Protein AF-A0A971SGH5-F1 (afdb_monomer)

Mean predicted aligned error: 7.06 Å

Sequence (75 aa):
MYRFKHEHTLSRMAKVLKVSESGYFKWVKRQNTHTLRDIENIELEAEIINIFLESNAVFGARKITHKLNEERSVD

Foldseek 3Di:
DDPCCVPDPLVRVCVVVVHDSVRVVVVVVVVVDDDPVNVVVVVVVVQLVVLCVVVVNPDDPVRSVVVSVVVVVVD

Radius of gyration: 19.78 Å; Cα contacts (8 Å, |Δi|>4): 25; chains: 1; bounding box: 32×29×50 Å

Solvent-accessible surface area (backbone atoms only — not comparable to full-atom values): 4503 Å² total; per-residue (Å²): 133,71,93,55,60,89,79,47,55,65,65,59,50,19,59,75,71,73,46,53,58,68,56,51,53,51,49,56,56,50,73,78,50,83,49,74,68,52,52,53,47,53,53,52,49,51,53,54,49,49,54,26,55,77,48,71,64,68,50,50,70,72,54,44,53,52,53,54,52,54,60,66,66,75,109

Structure (mmCIF, N/CA/C/O backbone):
data_AF-A0A971SGH5-F1
#
_entry.id   AF-A0A971SGH5-F1
#
loop_
_atom_site.group_PDB
_atom_site.id
_atom_site.type_symbol
_atom_site.label_atom_id
_atom_site.label_alt_id
_atom_site.label_comp_id
_atom_site.label_asym_id
_atom_site.label_entity_id
_atom_site.label_seq_id
_atom_site.pdbx_PDB_ins_code
_atom_site.Cartn_x
_atom_site.Cartn_y
_atom_site.Cartn_z
_atom_site.occupancy
_atom_site.B_iso_or_equiv
_atom_site.auth_seq_id
_atom_site.auth_comp_id
_atom_site.auth_asym_id
_atom_site.auth_atom_id
_atom_site.pdbx_PDB_model_num
ATOM 1 N N . MET A 1 1 ? 14.093 -15.383 -10.902 1.00 51.44 1 MET A N 1
ATOM 2 C CA . MET A 1 1 ? 14.627 -15.901 -12.187 1.00 51.44 1 MET A CA 1
ATOM 3 C C . MET A 1 1 ? 13.455 -16.066 -13.156 1.00 51.44 1 MET A C 1
ATOM 5 O O . MET A 1 1 ? 12.490 -16.720 -12.791 1.00 51.44 1 MET A O 1
ATOM 9 N N . TYR A 1 2 ? 13.461 -15.402 -14.319 1.00 63.38 2 TYR A N 1
ATOM 10 C CA . TYR A 1 2 ? 12.298 -15.343 -15.226 1.00 63.38 2 TYR A CA 1
ATOM 11 C C . TYR A 1 2 ? 12.143 -16.641 -16.040 1.00 63.38 2 TYR A C 1
ATOM 13 O O . TYR A 1 2 ? 13.002 -16.948 -16.866 1.00 63.38 2 TYR A O 1
ATOM 21 N N . ARG A 1 3 ? 11.041 -17.373 -15.815 1.00 60.06 3 ARG A N 1
ATOM 22 C CA . ARG A 1 3 ? 10.758 -18.727 -16.345 1.00 60.06 3 ARG A CA 1
ATOM 23 C C . ARG A 1 3 ? 10.831 -18.840 -17.878 1.00 60.06 3 ARG A C 1
ATOM 25 O O . ARG A 1 3 ? 11.278 -19.863 -18.370 1.00 60.06 3 ARG A O 1
ATOM 32 N N . PHE A 1 4 ? 10.502 -17.771 -18.607 1.00 63.53 4 PHE A N 1
ATOM 33 C CA . PHE A 1 4 ? 10.422 -17.753 -20.077 1.00 63.53 4 PHE A CA 1
ATOM 34 C C . PHE A 1 4 ? 11.423 -16.799 -20.745 1.00 63.53 4 PHE A C 1
ATOM 36 O O . PHE A 1 4 ? 11.262 -16.430 -21.906 1.00 63.53 4 PHE A O 1
ATOM 43 N N . LYS A 1 5 ? 12.480 -16.376 -20.030 1.00 62.53 5 LYS A N 1
ATOM 44 C CA . LYS A 1 5 ? 13.491 -15.440 -20.573 1.00 62.53 5 LYS A CA 1
ATOM 45 C C . LYS A 1 5 ? 14.122 -15.936 -21.884 1.00 62.53 5 LYS A C 1
ATOM 47 O O . LYS A 1 5 ? 14.565 -15.128 -22.691 1.00 62.53 5 LYS A O 1
ATOM 52 N N . HIS A 1 6 ? 14.194 -17.253 -22.056 1.00 65.06 6 HIS A N 1
ATOM 53 C CA . HIS A 1 6 ? 14.765 -17.914 -23.226 1.00 65.06 6 HIS A CA 1
ATOM 54 C C . HIS A 1 6 ? 13.772 -18.043 -24.393 1.00 65.06 6 HIS A C 1
ATOM 56 O O . HIS A 1 6 ? 14.202 -18.210 -25.527 1.00 65.06 6 HIS A O 1
ATOM 62 N N . GLU A 1 7 ? 12.467 -17.930 -24.139 1.00 66.44 7 GLU A N 1
ATOM 63 C CA . GLU A 1 7 ? 11.426 -18.088 -25.161 1.00 66.44 7 GLU A CA 1
ATOM 64 C C . GLU A 1 7 ? 11.097 -16.760 -25.850 1.00 66.44 7 GLU A C 1
ATOM 66 O O . GLU A 1 7 ? 10.821 -16.723 -27.053 1.00 66.44 7 GLU A O 1
ATOM 71 N N . HIS 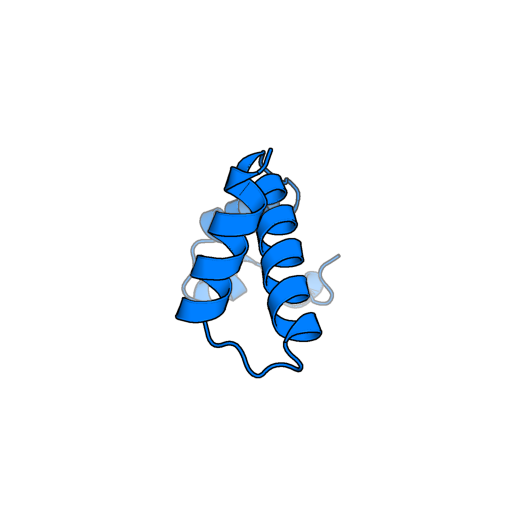A 1 8 ? 11.135 -15.646 -25.111 1.00 76.56 8 HIS A N 1
ATOM 72 C CA . HIS A 1 8 ? 10.793 -14.320 -25.625 1.00 76.56 8 HIS A CA 1
ATOM 73 C C . HIS A 1 8 ? 11.801 -13.260 -25.184 1.00 76.56 8 HIS A C 1
ATOM 75 O O . HIS A 1 8 ? 12.113 -13.119 -24.000 1.00 76.56 8 HIS A O 1
ATOM 81 N N . THR A 1 9 ? 12.274 -12.457 -26.139 1.00 84.88 9 THR A N 1
ATOM 82 C CA . THR A 1 9 ? 13.139 -11.316 -25.830 1.00 84.88 9 THR A 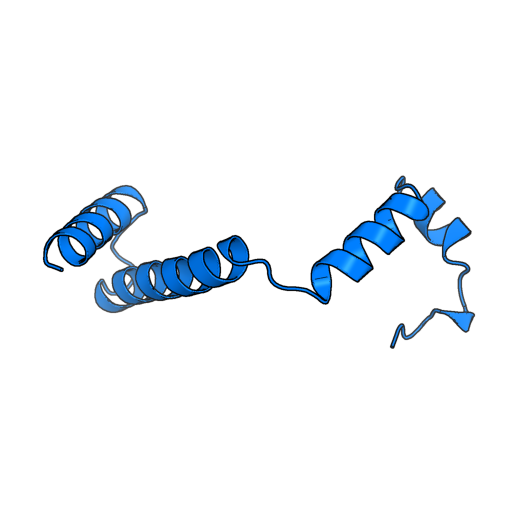CA 1
ATOM 83 C C . THR A 1 9 ? 12.364 -10.262 -25.037 1.00 84.88 9 THR A C 1
ATOM 85 O O . THR A 1 9 ? 11.189 -9.993 -25.304 1.00 84.88 9 THR A O 1
ATOM 88 N N . LEU A 1 10 ? 13.029 -9.623 -24.069 1.00 83.75 10 LEU A N 1
ATOM 89 C CA . LEU A 1 10 ? 12.433 -8.545 -23.270 1.00 83.75 10 LEU A CA 1
ATOM 90 C C . LEU A 1 10 ? 11.931 -7.390 -24.143 1.00 83.75 10 LEU A C 1
ATOM 92 O O . LEU A 1 10 ? 10.863 -6.854 -23.870 1.00 83.75 10 LEU A O 1
ATOM 96 N N . SER A 1 11 ? 12.636 -7.086 -25.234 1.00 85.81 11 SER A N 1
ATOM 97 C CA . SER A 1 11 ? 12.210 -6.099 -26.231 1.00 85.81 11 SER A CA 1
ATOM 98 C C . SER A 1 11 ? 10.851 -6.428 -26.854 1.00 85.81 11 SER A C 1
ATOM 100 O O . SER A 1 11 ? 9.957 -5.581 -26.924 1.00 85.81 11 SER A O 1
ATOM 102 N N . ARG A 1 12 ? 10.635 -7.698 -27.226 1.00 89.38 12 ARG A N 1
ATOM 103 C CA . ARG A 1 12 ? 9.349 -8.159 -27.762 1.00 89.38 12 ARG A CA 1
ATOM 104 C C . ARG A 1 12 ? 8.240 -8.034 -26.721 1.00 89.38 12 ARG A C 1
ATOM 106 O O . ARG A 1 12 ? 7.160 -7.549 -27.046 1.00 89.38 12 ARG A O 1
ATOM 113 N N . MET A 1 13 ? 8.513 -8.423 -25.478 1.00 91.06 13 MET A N 1
ATOM 114 C CA . MET A 1 13 ? 7.548 -8.312 -24.381 1.00 91.06 13 MET A CA 1
ATOM 115 C C . MET A 1 13 ? 7.197 -6.856 -24.066 1.00 91.06 13 MET A C 1
ATOM 117 O O . MET A 1 13 ? 6.020 -6.532 -23.941 1.00 91.06 13 MET A O 1
ATOM 121 N N . ALA A 1 14 ? 8.192 -5.969 -24.004 1.00 90.75 14 ALA A N 1
ATOM 122 C CA . ALA A 1 14 ? 7.992 -4.544 -23.766 1.00 90.75 14 ALA A CA 1
ATOM 123 C C . ALA A 1 14 ? 7.089 -3.921 -24.843 1.00 90.75 14 ALA A C 1
ATOM 125 O O . ALA A 1 14 ? 6.129 -3.223 -24.520 1.00 90.75 14 ALA A O 1
ATOM 126 N N . LYS A 1 15 ? 7.307 -4.274 -26.118 1.00 90.50 15 LYS A N 1
ATOM 127 C CA . LYS A 1 15 ? 6.456 -3.839 -27.234 1.00 90.50 15 LYS A CA 1
ATOM 128 C C . LYS A 1 15 ? 5.018 -4.359 -27.126 1.00 90.50 15 LYS A C 1
ATOM 130 O O . LYS A 1 15 ? 4.086 -3.581 -27.306 1.00 90.50 15 LYS A O 1
ATOM 135 N N . VAL A 1 16 ? 4.831 -5.649 -26.827 1.00 93.50 16 VAL A N 1
ATOM 136 C CA . VAL A 1 16 ? 3.497 -6.267 -26.6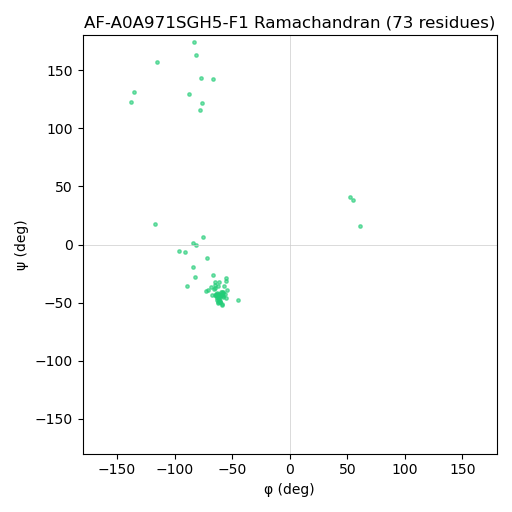71 1.00 93.50 16 VAL A CA 1
ATOM 137 C C . VAL A 1 16 ? 2.721 -5.619 -25.524 1.00 93.50 16 VAL A C 1
ATOM 139 O O . VAL A 1 16 ? 1.549 -5.285 -25.681 1.00 93.50 16 VAL A O 1
ATOM 142 N N . LEU A 1 17 ? 3.391 -5.391 -24.395 1.00 92.31 17 LEU A N 1
ATOM 143 C CA . LEU A 1 17 ? 2.811 -4.782 -23.198 1.00 92.31 17 LEU A CA 1
ATOM 144 C C . LEU A 1 17 ? 2.747 -3.248 -23.266 1.00 92.31 17 LEU A C 1
ATOM 146 O O . LEU A 1 17 ? 2.258 -2.622 -22.332 1.00 92.31 17 LEU A O 1
ATOM 150 N N . LYS A 1 18 ? 3.218 -2.641 -24.365 1.00 95.12 18 LYS A N 1
ATOM 151 C CA . LYS A 1 18 ? 3.253 -1.186 -24.588 1.00 95.12 18 LYS A CA 1
ATOM 152 C C . LYS A 1 18 ? 3.983 -0.416 -23.479 1.00 95.12 18 LYS A C 1
ATOM 154 O O . LYS A 1 18 ? 3.590 0.689 -23.114 1.00 95.12 18 LYS A O 1
ATOM 159 N N . VAL A 1 19 ? 5.072 -0.986 -22.970 1.00 94.12 19 VAL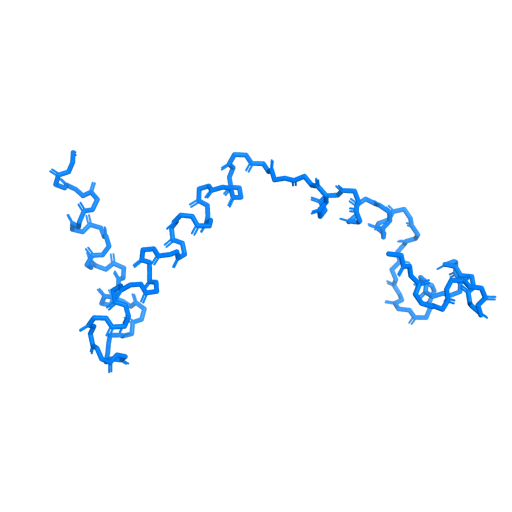 A N 1
ATOM 160 C CA . VAL A 1 19 ? 5.976 -0.346 -22.005 1.00 94.12 19 VAL A CA 1
ATOM 161 C C . VAL A 1 19 ? 7.352 -0.142 -22.629 1.00 94.12 19 VAL A C 1
ATOM 163 O O . VAL A 1 19 ? 7.736 -0.844 -23.562 1.00 94.12 19 VAL A O 1
ATOM 166 N N . SER A 1 20 ? 8.132 0.807 -22.114 1.00 94.38 20 SER A N 1
ATOM 167 C CA . SER A 1 20 ? 9.533 0.929 -22.516 1.00 94.38 20 SER A CA 1
ATOM 168 C C . SER A 1 20 ? 10.390 -0.135 -21.824 1.00 94.38 20 SER A C 1
ATOM 170 O O . SER A 1 20 ? 10.193 -0.445 -20.647 1.00 94.38 20 SER A O 1
ATOM 172 N N . GLU A 1 21 ? 11.391 -0.666 -22.529 1.00 91.31 21 GLU A N 1
ATOM 173 C CA . GLU A 1 21 ? 12.360 -1.608 -21.946 1.00 91.31 21 GLU A CA 1
ATOM 174 C C . GLU A 1 21 ? 13.093 -0.989 -20.748 1.00 91.31 21 GLU A C 1
ATOM 176 O O . GLU A 1 21 ? 13.266 -1.618 -19.705 1.00 91.31 21 GLU A O 1
ATOM 181 N N . SER A 1 22 ? 13.470 0.287 -20.867 1.00 92.19 22 SER A N 1
ATOM 182 C CA . SER A 1 22 ? 14.112 1.038 -19.787 1.00 92.19 22 SER A CA 1
ATOM 183 C C . SER A 1 22 ? 13.186 1.232 -18.583 1.00 92.19 22 SER A C 1
ATOM 185 O O . SER A 1 22 ? 13.646 1.144 -17.444 1.00 92.19 22 SER A O 1
ATOM 187 N N . GLY A 1 23 ? 11.887 1.448 -18.808 1.00 92.38 23 GLY A N 1
ATOM 188 C CA . GLY A 1 23 ? 10.873 1.508 -17.756 1.00 92.38 23 GLY A CA 1
ATOM 189 C C . GLY A 1 23 ? 10.741 0.180 -17.018 1.00 92.38 23 GLY A C 1
ATOM 190 O O . GLY A 1 23 ? 10.745 0.165 -15.788 1.00 92.38 23 GLY A O 1
ATOM 191 N N . TYR A 1 24 ? 10.736 -0.935 -17.754 1.00 91.38 24 TYR A N 1
ATOM 192 C CA . TYR A 1 24 ? 10.729 -2.272 -17.167 1.00 91.38 24 TYR A CA 1
ATOM 193 C C . TYR A 1 24 ? 11.942 -2.506 -16.260 1.00 91.38 24 TYR A C 1
ATOM 195 O O . TYR A 1 24 ? 11.777 -2.853 -15.094 1.00 91.38 24 TYR A O 1
ATOM 203 N N . PHE A 1 25 ? 13.165 -2.262 -16.741 1.00 90.00 25 PHE A N 1
ATOM 204 C CA . PHE A 1 25 ? 14.357 -2.476 -15.914 1.00 90.00 25 PHE A CA 1
ATOM 205 C C . PHE A 1 25 ? 14.423 -1.535 -14.704 1.00 90.00 25 PHE A C 1
ATOM 207 O O . PHE A 1 25 ? 14.856 -1.959 -13.631 1.00 90.00 25 PHE A O 1
ATOM 214 N N . LYS A 1 26 ? 13.958 -0.285 -14.837 1.00 91.50 26 LYS A N 1
ATOM 215 C CA . LYS A 1 26 ? 13.814 0.636 -13.697 1.00 91.50 26 LYS A CA 1
ATOM 216 C C . LYS A 1 26 ? 12.835 0.091 -12.661 1.00 91.50 26 LYS A C 1
ATOM 218 O O . LYS A 1 26 ? 13.162 0.090 -11.477 1.00 91.50 26 LYS A O 1
ATOM 223 N N . TRP A 1 27 ? 11.678 -0.398 -13.102 1.00 91.25 27 TRP A N 1
ATOM 224 C CA . TRP A 1 27 ? 10.689 -1.018 -12.226 1.00 91.25 27 TRP A CA 1
ATOM 225 C C . TRP A 1 27 ? 11.267 -2.251 -11.524 1.00 91.25 27 TRP A C 1
ATOM 227 O O . TRP A 1 27 ? 11.232 -2.307 -10.301 1.00 91.25 27 TRP A O 1
ATOM 237 N N . VAL A 1 28 ? 11.914 -3.169 -12.254 1.00 89.56 28 VAL A N 1
ATOM 238 C CA . VAL A 1 28 ? 12.584 -4.345 -11.667 1.00 89.56 28 VAL A CA 1
ATOM 239 C C . VAL A 1 28 ? 13.609 -3.933 -10.611 1.00 89.56 28 VAL A C 1
ATOM 241 O O . VAL A 1 28 ? 13.636 -4.503 -9.524 1.00 89.56 28 VAL A O 1
ATOM 244 N N . LYS A 1 29 ? 14.452 -2.933 -10.899 1.00 88.62 29 LYS A N 1
ATOM 245 C CA . LYS A 1 29 ? 15.438 -2.436 -9.932 1.00 88.62 29 LYS A CA 1
ATOM 246 C C . LYS A 1 29 ? 14.758 -1.868 -8.683 1.00 88.62 29 LYS A C 1
ATOM 248 O O . LYS A 1 29 ? 15.203 -2.164 -7.582 1.00 88.62 29 LYS A O 1
ATOM 253 N N . ARG A 1 30 ? 13.676 -1.104 -8.860 1.00 88.06 30 ARG A N 1
ATOM 254 C CA . ARG A 1 30 ? 12.882 -0.519 -7.773 1.00 88.06 30 ARG A CA 1
ATOM 255 C C . ARG A 1 30 ? 12.229 -1.576 -6.877 1.00 88.06 30 ARG A C 1
ATOM 257 O O . ARG A 1 30 ? 12.155 -1.340 -5.679 1.00 88.06 30 ARG A O 1
ATOM 264 N N . GLN A 1 31 ? 11.791 -2.711 -7.428 1.00 85.81 31 GLN A N 1
ATOM 265 C CA . GLN A 1 31 ? 11.213 -3.817 -6.645 1.00 85.81 31 GLN A CA 1
ATOM 266 C C . GLN A 1 31 ? 12.233 -4.497 -5.717 1.00 85.81 31 GLN A C 1
ATOM 268 O O . GLN A 1 31 ? 11.858 -5.049 -4.693 1.00 85.81 31 GLN A O 1
ATOM 273 N N . ASN A 1 32 ? 13.528 -4.445 -6.042 1.00 83.94 32 ASN A N 1
ATOM 274 C CA . ASN A 1 32 ? 14.576 -5.058 -5.217 1.00 83.94 32 ASN A CA 1
ATOM 275 C C . ASN A 1 32 ? 15.045 -4.159 -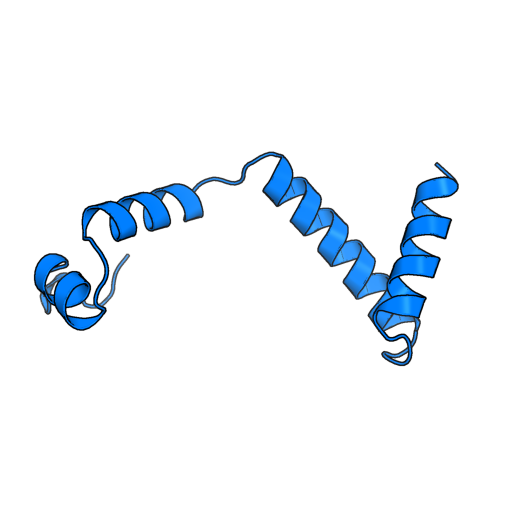4.061 1.00 83.94 32 ASN A C 1
ATOM 277 O O . ASN A 1 32 ? 15.978 -4.519 -3.347 1.00 83.94 32 ASN A O 1
ATOM 281 N N . THR A 1 33 ? 14.459 -2.971 -3.902 1.00 87.62 33 THR A N 1
ATOM 282 C CA . THR A 1 33 ? 14.884 -1.979 -2.911 1.00 87.62 33 THR A CA 1
ATOM 283 C C . THR A 1 33 ? 13.667 -1.358 -2.241 1.00 87.62 33 THR A C 1
ATOM 285 O O . THR A 1 33 ? 12.848 -0.740 -2.924 1.00 87.62 33 THR A O 1
ATOM 288 N N . HIS A 1 34 ? 13.588 -1.450 -0.916 1.00 88.38 34 HIS A N 1
ATOM 289 C CA . HIS A 1 34 ? 12.631 -0.675 -0.132 1.00 88.38 34 HIS A CA 1
ATOM 290 C C . HIS A 1 34 ? 13.243 0.682 0.220 1.00 88.38 34 HIS A C 1
ATOM 292 O O . HIS A 1 34 ? 14.378 0.773 0.685 1.00 88.38 34 HIS A O 1
ATOM 298 N N . THR A 1 35 ? 12.498 1.745 -0.047 1.00 90.75 35 THR A N 1
ATOM 299 C CA . THR A 1 35 ? 12.772 3.087 0.469 1.00 90.75 35 THR A CA 1
ATOM 300 C C . THR A 1 35 ? 12.238 3.201 1.897 1.00 90.75 35 THR A C 1
ATOM 302 O O . THR A 1 35 ? 11.386 2.411 2.295 1.00 90.75 35 THR A O 1
ATOM 305 N N . LEU A 1 36 ? 12.677 4.209 2.657 1.00 93.19 36 LEU A N 1
ATOM 306 C CA . LEU A 1 36 ? 12.126 4.477 3.995 1.00 93.19 36 LEU A CA 1
ATOM 307 C C . LEU A 1 36 ? 10.599 4.632 3.968 1.00 93.19 36 LEU A C 1
ATOM 309 O O . LEU A 1 36 ? 9.912 4.083 4.816 1.00 93.19 36 LEU A O 1
ATOM 313 N N . ARG A 1 37 ? 10.067 5.283 2.927 1.00 93.00 37 ARG A N 1
ATOM 314 C CA . ARG A 1 37 ? 8.622 5.425 2.725 1.00 93.00 37 ARG A CA 1
ATOM 315 C C . ARG A 1 37 ? 7.918 4.089 2.480 1.00 93.00 37 ARG A C 1
ATOM 317 O O . ARG A 1 37 ? 6.760 3.944 2.838 1.00 93.00 37 ARG A O 1
ATOM 324 N N . ASP A 1 38 ? 8.578 3.123 1.838 1.00 94.00 38 A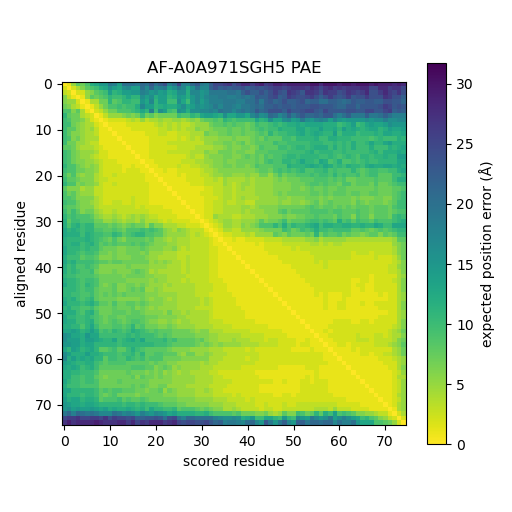SP A N 1
ATOM 325 C CA . ASP A 1 38 ? 7.970 1.800 1.653 1.00 94.00 38 ASP A CA 1
ATOM 326 C C . ASP A 1 38 ? 7.892 1.047 2.975 1.00 94.00 38 ASP A C 1
ATOM 328 O O . ASP A 1 38 ? 6.896 0.383 3.223 1.00 94.00 38 ASP A O 1
ATOM 332 N N . ILE A 1 39 ? 8.925 1.169 3.811 1.00 94.94 39 ILE A N 1
ATOM 333 C CA . ILE A 1 39 ? 8.940 0.573 5.149 1.00 94.94 39 ILE A CA 1
ATOM 334 C C . ILE A 1 39 ? 7.815 1.186 5.990 1.00 94.94 39 ILE A C 1
ATOM 336 O O . ILE A 1 39 ? 6.984 0.450 6.506 1.00 94.94 39 ILE A O 1
ATOM 340 N N . GLU A 1 40 ? 7.717 2.518 6.012 1.00 95.94 40 GLU A N 1
ATOM 341 C CA . GLU A 1 40 ? 6.635 3.239 6.694 1.00 95.94 40 GLU A CA 1
ATOM 342 C C . GLU A 1 40 ? 5.248 2.808 6.191 1.00 95.94 40 GLU A C 1
ATOM 344 O O . GLU A 1 40 ? 4.337 2.586 6.983 1.00 95.94 40 GLU A O 1
ATOM 349 N N . ASN A 1 41 ? 5.077 2.639 4.875 1.00 96.31 41 ASN A N 1
ATOM 350 C CA . ASN A 1 41 ? 3.813 2.167 4.310 1.00 96.31 41 ASN A CA 1
ATOM 351 C C . ASN A 1 41 ? 3.484 0.726 4.728 1.00 96.31 41 ASN A C 1
ATOM 353 O O . ASN A 1 41 ? 2.314 0.436 4.948 1.00 96.31 41 ASN A O 1
ATOM 357 N N . ILE A 1 42 ? 4.477 -0.168 4.817 1.00 96.31 42 ILE A N 1
ATOM 358 C CA . ILE A 1 42 ? 4.279 -1.558 5.261 1.00 96.31 42 ILE A CA 1
ATOM 359 C C . ILE A 1 42 ? 3.824 -1.585 6.724 1.00 96.31 42 ILE A C 1
ATOM 361 O O . ILE A 1 42 ? 2.897 -2.318 7.066 1.00 96.31 42 ILE A O 1
ATOM 365 N N . GLU A 1 43 ? 4.450 -0.775 7.578 1.00 96.69 43 GLU A N 1
ATOM 366 C CA . GLU A 1 43 ? 4.070 -0.636 8.989 1.00 96.69 43 GLU A CA 1
ATOM 367 C C . GLU A 1 43 ? 2.648 -0.068 9.121 1.00 96.69 43 GLU A C 1
ATOM 369 O O . GLU A 1 43 ? 1.798 -0.659 9.786 1.00 96.69 43 GLU A O 1
ATOM 374 N N . LEU A 1 44 ? 2.350 1.010 8.390 1.00 97.25 44 LEU A N 1
ATOM 375 C CA . LEU A 1 44 ? 1.022 1.623 8.346 1.00 97.25 44 LEU A CA 1
ATOM 376 C C . LEU A 1 44 ? -0.056 0.653 7.836 1.00 97.25 44 LEU A C 1
ATOM 378 O O . LEU A 1 44 ? -1.169 0.624 8.358 1.00 97.25 44 LEU A O 1
ATOM 382 N N . GLU A 1 45 ? 0.254 -0.141 6.809 1.00 98.00 45 GLU A N 1
ATOM 383 C CA . GLU A 1 45 ? -0.651 -1.159 6.274 1.00 98.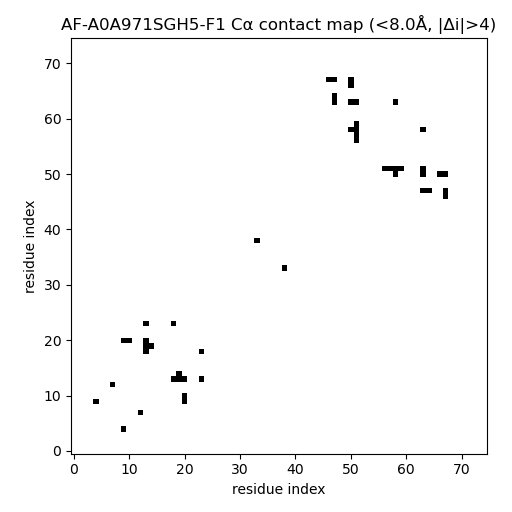00 45 GLU A CA 1
ATOM 384 C C . GLU A 1 45 ? -0.947 -2.239 7.321 1.00 98.00 45 GLU A C 1
ATOM 386 O 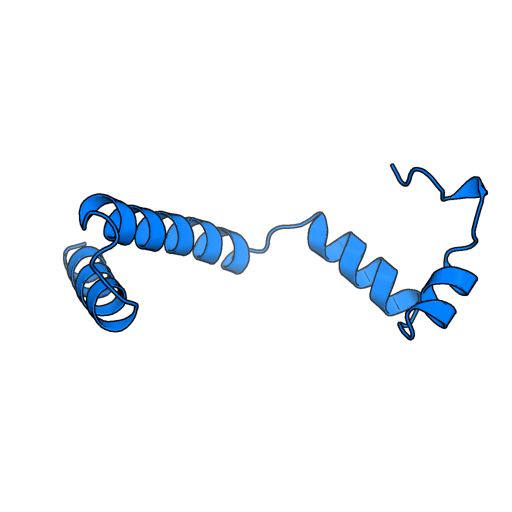O . GLU A 1 45 ? -2.106 -2.625 7.483 1.00 98.00 45 GLU A O 1
ATOM 391 N N . ALA A 1 46 ? 0.063 -2.679 8.077 1.00 98.06 46 ALA A N 1
ATOM 392 C CA . ALA A 1 46 ? -0.122 -3.644 9.155 1.00 98.06 46 ALA A CA 1
ATOM 393 C C . ALA A 1 46 ? -1.054 -3.106 10.256 1.00 98.06 46 ALA A C 1
ATOM 395 O O . ALA A 1 46 ? -1.968 -3.814 10.680 1.00 98.06 46 ALA A O 1
ATOM 396 N N . GLU A 1 47 ? -0.888 -1.848 10.671 1.00 97.75 47 GLU A N 1
ATOM 397 C CA . GLU A 1 47 ? -1.780 -1.195 11.643 1.00 97.75 47 GLU A CA 1
ATOM 398 C C . GLU A 1 47 ? -3.224 -1.100 11.127 1.00 97.75 47 GLU A C 1
ATOM 400 O O . GLU A 1 47 ? -4.171 -1.466 11.826 1.00 97.75 47 GLU A O 1
ATOM 405 N N . ILE A 1 48 ? -3.405 -0.684 9.869 1.00 98.06 48 ILE A N 1
ATOM 406 C CA . ILE A 1 48 ? -4.718 -0.620 9.209 1.00 98.06 48 ILE A CA 1
ATOM 407 C C . ILE A 1 48 ? -5.398 -1.996 9.192 1.00 98.06 48 ILE A C 1
ATOM 409 O O . ILE A 1 48 ? -6.593 -2.099 9.492 1.00 98.06 48 ILE A O 1
ATOM 413 N N . ILE A 1 49 ? -4.653 -3.048 8.839 1.00 98.19 49 ILE A N 1
ATOM 414 C CA . ILE A 1 49 ? -5.160 -4.424 8.802 1.00 98.19 49 ILE A CA 1
ATOM 415 C C . ILE A 1 49 ? -5.560 -4.884 10.204 1.00 98.19 49 ILE A C 1
ATOM 417 O O . ILE A 1 49 ? -6.633 -5.468 10.356 1.00 98.19 49 ILE A O 1
ATOM 421 N N . ASN A 1 50 ? -4.758 -4.589 11.227 1.00 98.12 50 ASN A N 1
ATOM 422 C CA . ASN A 1 50 ? -5.073 -4.963 12.605 1.00 98.12 50 ASN A CA 1
ATOM 423 C C . ASN A 1 50 ? -6.389 -4.330 13.070 1.00 98.12 50 ASN A C 1
ATOM 425 O O . ASN A 1 50 ? -7.288 -5.056 13.489 1.00 98.12 50 ASN A O 1
ATOM 429 N N . ILE A 1 51 ? -6.572 -3.019 12.876 1.00 97.94 51 ILE A N 1
ATOM 430 C CA . ILE A 1 51 ? -7.823 -2.323 13.227 1.00 97.94 51 ILE A CA 1
ATOM 431 C C . ILE A 1 51 ? -9.023 -2.939 12.492 1.00 97.94 51 ILE A C 1
ATOM 433 O O . ILE A 1 51 ? -10.103 -3.125 13.064 1.00 97.94 51 ILE A O 1
ATOM 437 N N . PHE A 1 52 ? -8.857 -3.267 11.208 1.00 98.31 52 PHE A N 1
ATOM 438 C CA . PHE A 1 52 ? -9.910 -3.910 10.428 1.00 98.31 52 PHE A CA 1
ATOM 439 C C . PHE A 1 52 ? -10.290 -5.278 11.009 1.00 98.31 52 PHE A C 1
ATOM 441 O O . PHE A 1 52 ? -11.480 -5.542 11.214 1.00 98.31 52 PHE A O 1
ATOM 448 N N . LEU A 1 53 ? -9.305 -6.123 11.317 1.00 97.94 53 LEU A N 1
ATOM 449 C CA . LEU A 1 53 ? -9.524 -7.464 11.859 1.00 97.94 53 LEU A CA 1
ATOM 450 C C . LEU A 1 53 ? -10.111 -7.432 13.277 1.00 97.94 53 LEU A C 1
ATOM 452 O O . LEU A 1 53 ? -11.076 -8.148 13.540 1.00 97.94 53 LEU A O 1
ATOM 456 N N . GLU A 1 54 ? -9.614 -6.562 14.156 1.00 97.31 54 GLU A N 1
ATOM 457 C CA . GLU A 1 54 ? -10.139 -6.373 15.518 1.00 97.31 54 GLU A CA 1
ATOM 458 C C . GLU A 1 54 ? -11.596 -5.902 15.519 1.00 97.31 54 GLU A C 1
ATOM 460 O O . GLU A 1 54 ? -12.394 -6.290 16.374 1.00 97.31 54 GLU A O 1
ATOM 465 N N . SER A 1 55 ? -11.986 -5.120 14.509 1.00 96.62 55 SER A N 1
ATOM 466 C CA . SER A 1 55 ? -13.376 -4.706 14.312 1.00 96.62 55 SER A CA 1
ATOM 467 C C . SER A 1 55 ? -14.285 -5.806 13.742 1.00 96.62 55 SER A C 1
ATOM 469 O O . SER A 1 55 ? -15.434 -5.521 13.400 1.00 96.62 55 SER A O 1
ATOM 471 N N . ASN A 1 56 ? -13.795 -7.044 13.593 1.00 97.06 56 ASN A N 1
ATOM 472 C CA . ASN A 1 56 ? -14.453 -8.130 12.858 1.00 97.06 56 ASN A CA 1
ATOM 473 C C . ASN A 1 56 ? -14.856 -7.713 11.434 1.00 97.06 56 ASN A C 1
ATOM 475 O O . ASN A 1 56 ? -15.958 -8.016 10.975 1.00 97.06 56 ASN A O 1
ATOM 479 N N . ALA A 1 57 ? -13.979 -6.973 10.749 1.00 96.31 57 ALA A N 1
ATOM 480 C CA . ALA A 1 57 ? -14.203 -6.445 9.405 1.00 96.31 57 ALA A CA 1
ATOM 481 C C . ALA A 1 57 ? -15.403 -5.478 9.260 1.00 96.31 57 ALA A C 1
ATOM 483 O O . ALA A 1 57 ? -15.843 -5.195 8.144 1.00 96.31 57 ALA A O 1
ATOM 484 N N . VAL A 1 58 ? -15.942 -4.940 10.363 1.00 97.81 58 VAL A N 1
ATOM 485 C CA . VAL A 1 58 ? -17.097 -4.020 10.342 1.00 97.81 58 VAL A CA 1
ATOM 486 C C . VAL A 1 58 ? -16.671 -2.581 10.044 1.00 97.81 58 VAL A C 1
ATOM 488 O O . VAL A 1 58 ? -17.457 -1.783 9.519 1.00 97.81 58 VAL A O 1
ATOM 491 N N . PHE A 1 59 ? -15.444 -2.194 10.400 1.00 98.12 59 PHE A N 1
ATOM 492 C CA . PHE A 1 59 ? -14.977 -0.833 10.164 1.00 98.12 59 PHE A CA 1
ATOM 493 C C . PHE A 1 59 ? -14.612 -0.629 8.693 1.00 98.12 59 PHE A C 1
ATOM 495 O O . PHE A 1 59 ? -13.745 -1.293 8.141 1.00 98.12 59 PHE A O 1
ATOM 502 N N . GLY A 1 60 ? -15.267 0.347 8.061 1.00 96.50 60 GLY A N 1
ATOM 503 C CA . GLY A 1 60 ? -14.839 0.881 6.769 1.00 96.50 60 GLY A CA 1
ATOM 504 C C . GLY A 1 60 ? -13.747 1.942 6.922 1.00 96.50 60 GLY A C 1
ATOM 505 O O . GLY A 1 60 ? -13.466 2.404 8.030 1.00 96.50 60 GLY A O 1
ATOM 506 N N . ALA A 1 61 ? -13.206 2.401 5.789 1.00 96.81 61 ALA A N 1
ATOM 507 C CA . ALA A 1 61 ? -12.063 3.318 5.719 1.00 96.81 61 ALA A CA 1
ATOM 508 C C . ALA A 1 61 ? -12.141 4.496 6.707 1.00 96.81 61 ALA A C 1
ATOM 510 O O . ALA A 1 61 ? -11.206 4.721 7.461 1.00 96.81 61 ALA A O 1
ATOM 511 N N . ARG A 1 62 ? -13.282 5.197 6.790 1.00 98.00 62 ARG A N 1
ATOM 512 C CA . ARG A 1 62 ? -13.443 6.347 7.699 1.00 98.00 62 ARG A CA 1
ATOM 513 C C . ARG A 1 62 ? -13.236 5.990 9.177 1.00 98.00 62 ARG A C 1
ATOM 515 O O . ARG A 1 62 ? -12.616 6.765 9.897 1.00 98.00 62 ARG A O 1
ATOM 522 N N . LYS A 1 63 ? -13.784 4.859 9.634 1.00 98.12 63 LYS A N 1
ATOM 523 C CA . LYS A 1 63 ? -13.657 4.422 11.036 1.00 98.12 63 LYS A CA 1
ATOM 524 C C . LYS A 1 63 ? -12.243 3.934 11.327 1.00 98.12 63 LYS A C 1
ATOM 526 O O . LYS A 1 63 ? -11.704 4.287 12.366 1.00 98.12 63 LYS A O 1
ATOM 531 N N . ILE A 1 64 ? -11.644 3.204 10.384 1.00 98.31 64 ILE A N 1
ATOM 532 C CA . ILE A 1 64 ? -10.247 2.771 10.480 1.00 98.31 64 ILE A CA 1
ATOM 533 C C . ILE A 1 64 ? -9.326 3.988 10.598 1.00 98.31 64 ILE A C 1
ATOM 535 O O . ILE A 1 64 ? -8.556 4.065 11.542 1.00 98.31 64 ILE A O 1
ATOM 539 N N . THR A 1 65 ? -9.450 4.978 9.706 1.00 98.06 65 THR A N 1
ATOM 540 C CA . THR A 1 65 ? -8.626 6.197 9.753 1.00 98.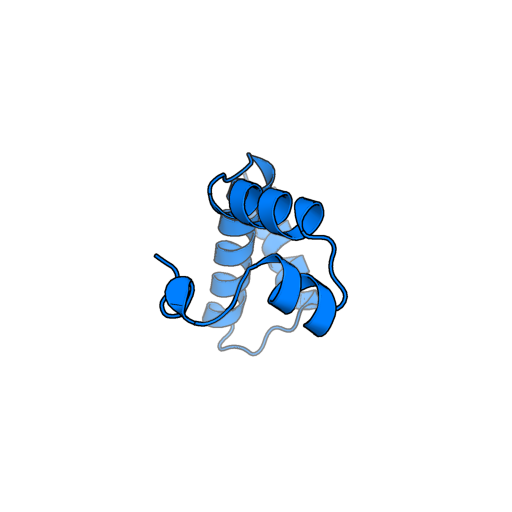06 65 THR A CA 1
ATOM 541 C C . THR A 1 65 ? -8.786 6.952 11.069 1.00 98.06 65 THR A C 1
ATOM 543 O O . THR A 1 65 ? -7.805 7.448 11.609 1.00 98.06 65 THR A O 1
ATOM 546 N N . HIS A 1 66 ? -10.010 7.052 11.592 1.00 97.94 66 HIS A N 1
ATOM 547 C CA . HIS A 1 66 ? -10.242 7.708 12.875 1.00 97.94 66 HIS A CA 1
ATOM 548 C C . HIS A 1 66 ? -9.517 6.986 14.017 1.00 97.94 66 HIS A C 1
ATOM 550 O O . HIS A 1 66 ? -8.755 7.625 14.733 1.00 97.94 66 HIS A O 1
ATOM 556 N N . LYS A 1 67 ? -9.689 5.663 14.114 1.00 97.06 67 LYS A N 1
ATOM 557 C CA . LYS A 1 67 ? -9.060 4.819 15.135 1.00 97.06 67 LYS A CA 1
ATOM 558 C C . LYS A 1 67 ? -7.529 4.819 15.041 1.00 97.06 67 LYS A C 1
ATOM 560 O O . LYS A 1 67 ? -6.858 4.967 16.052 1.00 97.06 67 LYS A O 1
ATOM 565 N N . LEU A 1 68 ? -6.995 4.745 13.823 1.00 97.44 68 LEU A N 1
ATOM 566 C CA . LEU A 1 68 ? -5.561 4.812 13.539 1.00 97.44 68 LEU A CA 1
ATOM 567 C C . LEU A 1 68 ? -4.943 6.133 14.018 1.00 97.44 68 LEU A C 1
ATOM 569 O O . LEU A 1 68 ? -3.878 6.145 14.626 1.00 97.44 68 LEU A O 1
ATOM 573 N N . ASN A 1 69 ? -5.627 7.253 13.763 1.00 96.94 69 ASN A N 1
ATOM 574 C CA . ASN A 1 69 ? -5.176 8.563 14.226 1.00 96.94 69 ASN A CA 1
ATOM 575 C C . ASN A 1 69 ? -5.267 8.697 15.751 1.00 96.94 69 ASN A C 1
ATOM 577 O O . ASN A 1 69 ? -4.401 9.336 16.336 1.00 96.94 69 ASN A O 1
ATOM 581 N N . GLU A 1 70 ? -6.295 8.122 16.388 1.00 96.44 70 GLU A N 1
ATOM 582 C CA . GLU A 1 70 ? -6.386 8.077 17.852 1.00 96.44 70 GLU A CA 1
ATOM 583 C C . GLU A 1 70 ? -5.197 7.315 18.445 1.00 96.44 70 GLU A C 1
ATOM 585 O O . GLU A 1 70 ? -4.519 7.850 19.313 1.00 96.44 70 GLU A O 1
ATOM 590 N N . GLU A 1 71 ? -4.889 6.121 17.937 1.00 94.44 71 GLU A N 1
ATOM 591 C CA . GLU A 1 71 ? -3.786 5.287 18.437 1.00 94.44 71 GLU A CA 1
ATOM 592 C C . GLU A 1 71 ? -2.422 5.960 18.275 1.00 94.44 71 GLU A C 1
ATOM 594 O O . GLU A 1 71 ? -1.663 6.035 19.234 1.00 94.44 71 GLU A O 1
ATOM 599 N N . ARG A 1 72 ? -2.154 6.560 17.111 1.00 92.25 72 ARG A N 1
ATOM 600 C CA . ARG A 1 72 ? -0.903 7.293 16.853 1.00 92.25 72 ARG A CA 1
ATOM 601 C C . ARG A 1 72 ? -0.789 8.636 17.580 1.00 92.25 72 ARG A C 1
ATOM 603 O O . ARG A 1 72 ? 0.274 9.241 17.557 1.00 92.25 72 ARG A O 1
ATOM 610 N N . SER A 1 73 ? -1.876 9.143 18.164 1.00 84.81 73 SER A N 1
ATOM 611 C CA . SER A 1 73 ? -1.875 10.402 18.928 1.00 84.81 73 SER A CA 1
ATOM 612 C C . SER A 1 73 ? -1.602 10.220 20.423 1.00 84.81 73 SER A C 1
ATOM 614 O O . SER A 1 73 ? -1.504 11.212 21.143 1.00 84.81 73 SER A O 1
ATOM 616 N N . VAL A 1 74 ? -1.525 8.969 20.890 1.00 63.06 74 VAL A N 1
ATOM 617 C CA . VAL A 1 74 ? -1.300 8.609 22.300 1.00 63.06 74 VAL A CA 1
ATOM 618 C C . VAL A 1 74 ? 0.187 8.324 22.596 1.00 63.06 74 VAL A C 1
ATOM 620 O O . VAL A 1 74 ? 0.544 8.185 23.765 1.00 63.06 74 VAL A O 1
ATOM 623 N N . ASP A 1 75 ? 1.047 8.327 21.569 1.00 49.59 75 ASP A N 1
ATOM 624 C CA . ASP A 1 75 ? 2.516 8.219 21.659 1.00 49.59 75 ASP A CA 1
ATOM 625 C C . ASP A 1 75 ? 3.239 9.582 21.698 1.00 49.59 75 ASP A C 1
ATOM 627 O O . ASP A 1 75 ? 2.783 10.541 21.027 1.00 49.59 75 ASP A O 1
#

Secondary structure (DSSP, 8-state):
--TTTTTS-HHHHHHHTT--HHHHHHHHHHHT---HHHHHHHHHHHHHHHHHHHTTT---HHHHHHHHHHHHT--

Nearest PDB structures (foldseek):
  2xi8-assembly1_A  TM=4.959E-01  e=3.091E+00  Enterococcus faecalis

pLDDT: mean 89.55, std 11.74, range [49.59, 98.31]